Protein AF-A0A958PDA3-F1 (afdb_monomer_lite)

Structure (mmCIF, N/CA/C/O backbone):
data_AF-A0A958PDA3-F1
#
_entry.id   AF-A0A958PDA3-F1
#
loop_
_atom_site.group_PDB
_atom_site.id
_atom_site.type_symbol
_atom_site.label_atom_id
_atom_site.label_alt_id
_atom_site.label_comp_id
_atom_site.label_asym_id
_atom_site.label_entity_id
_atom_site.label_seq_id
_atom_site.pdbx_PDB_ins_code
_atom_site.Cartn_x
_atom_site.Cartn_y
_atom_site.Cartn_z
_atom_site.occupancy
_atom_site.B_iso_or_equiv
_atom_site.auth_seq_id
_atom_site.auth_comp_id
_atom_site.auth_asym_id
_atom_site.auth_atom_id
_atom_site.pdbx_PDB_model_num
ATOM 1 N N . MET A 1 1 ? 90.706 -29.628 -4.369 1.00 40.88 1 MET A N 1
ATOM 2 C CA . MET A 1 1 ? 90.229 -28.438 -3.625 1.00 40.88 1 MET A CA 1
ATOM 3 C C . MET A 1 1 ? 88.723 -28.587 -3.428 1.00 40.88 1 MET A C 1
ATOM 5 O O . MET A 1 1 ? 88.058 -29.031 -4.352 1.00 40.88 1 MET A O 1
ATOM 9 N N . LYS A 1 2 ? 88.228 -28.388 -2.199 1.00 43.34 2 LYS A N 1
ATOM 10 C CA . LYS A 1 2 ? 86.896 -28.816 -1.721 1.00 43.34 2 LYS A CA 1
ATOM 11 C C . LYS A 1 2 ? 85.766 -27.961 -2.318 1.00 43.34 2 LYS A C 1
ATOM 13 O O . LYS A 1 2 ? 85.815 -26.740 -2.212 1.00 43.34 2 LYS A O 1
ATOM 18 N N . ALA A 1 3 ? 84.752 -28.603 -2.897 1.00 46.56 3 ALA A N 1
ATOM 19 C CA . ALA A 1 3 ? 83.504 -27.962 -3.305 1.00 46.56 3 ALA A CA 1
ATOM 20 C C . ALA A 1 3 ? 82.597 -27.770 -2.077 1.00 46.56 3 ALA A C 1
ATOM 22 O O . ALA A 1 3 ? 82.233 -28.741 -1.418 1.00 46.56 3 ALA A O 1
ATOM 23 N N . SER A 1 4 ? 82.236 -26.523 -1.774 1.00 55.66 4 SER A N 1
ATOM 24 C CA . SER A 1 4 ? 81.264 -26.178 -0.731 1.00 55.66 4 SER A CA 1
ATOM 25 C C . SER A 1 4 ? 79.972 -25.711 -1.391 1.00 55.66 4 SER A C 1
ATOM 27 O O . SER A 1 4 ? 79.798 -24.525 -1.661 1.00 55.66 4 SER A O 1
ATOM 29 N N . LEU A 1 5 ? 79.068 -26.652 -1.666 1.00 51.62 5 LEU A N 1
ATOM 30 C CA . LEU A 1 5 ? 77.729 -26.367 -2.174 1.00 51.62 5 LEU A CA 1
ATOM 31 C C . LEU A 1 5 ? 76.777 -26.223 -0.975 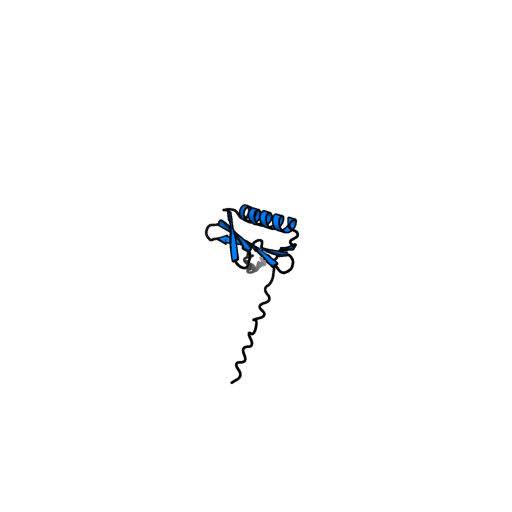1.00 51.62 5 LEU A C 1
ATOM 33 O O . LEU A 1 5 ? 76.429 -27.206 -0.325 1.00 51.62 5 LEU A O 1
ATOM 37 N N . ARG A 1 6 ? 76.399 -24.985 -0.631 1.00 56.50 6 ARG A N 1
ATOM 38 C CA . ARG A 1 6 ? 75.396 -24.713 0.409 1.00 56.50 6 ARG A CA 1
ATOM 39 C C . ARG A 1 6 ? 74.003 -24.933 -0.176 1.00 56.50 6 ARG A C 1
ATOM 41 O O . ARG A 1 6 ? 73.569 -24.178 -1.039 1.00 56.50 6 ARG A O 1
ATOM 48 N N . ILE A 1 7 ? 73.312 -25.963 0.305 1.00 59.75 7 ILE A N 1
ATOM 49 C CA . ILE A 1 7 ? 71.902 -26.216 0.003 1.00 59.75 7 ILE A CA 1
ATOM 50 C C . ILE A 1 7 ? 71.086 -25.134 0.722 1.00 59.75 7 ILE A C 1
ATOM 52 O O . ILE A 1 7 ? 70.925 -25.180 1.940 1.00 59.75 7 ILE A O 1
ATOM 56 N N . LEU A 1 8 ? 70.610 -24.134 -0.024 1.00 54.69 8 LEU A N 1
ATOM 57 C CA . LEU A 1 8 ? 69.565 -23.230 0.449 1.00 54.69 8 LEU A CA 1
ATOM 58 C C . LEU A 1 8 ? 68.263 -24.037 0.470 1.00 54.69 8 LEU A C 1
ATOM 60 O O . LEU A 1 8 ? 67.710 -24.384 -0.574 1.00 54.69 8 LEU A O 1
ATOM 64 N N . THR A 1 9 ? 67.803 -24.399 1.661 1.00 56.47 9 THR A N 1
ATOM 65 C CA . THR A 1 9 ? 66.527 -25.080 1.860 1.00 56.47 9 THR A CA 1
ATOM 66 C C . THR A 1 9 ? 65.384 -24.128 1.502 1.00 56.47 9 THR A C 1
ATOM 68 O O . THR A 1 9 ? 65.037 -23.222 2.255 1.00 56.47 9 THR A O 1
ATOM 71 N N . LEU A 1 10 ? 64.786 -24.337 0.327 1.00 56.25 10 LEU A N 1
ATOM 72 C CA . LEU A 1 10 ? 63.493 -23.769 -0.053 1.00 56.25 10 LEU A CA 1
ATOM 73 C C . LEU A 1 10 ? 62.424 -24.348 0.883 1.00 56.25 10 LEU A C 1
ATOM 75 O O . LEU A 1 10 ? 61.900 -25.438 0.655 1.00 56.25 10 LEU A O 1
ATOM 79 N N . ALA A 1 11 ? 62.118 -23.637 1.966 1.00 58.81 11 ALA A N 1
ATOM 80 C CA . ALA A 1 11 ? 60.936 -23.918 2.764 1.00 58.81 11 ALA A CA 1
ATOM 81 C C . ALA A 1 11 ? 59.701 -23.649 1.890 1.00 58.81 11 ALA A C 1
ATOM 83 O O . ALA A 1 11 ? 59.365 -22.506 1.587 1.00 58.81 11 ALA A O 1
ATOM 84 N N . ALA A 1 12 ? 59.057 -24.724 1.440 1.00 63.81 12 ALA A N 1
ATOM 85 C CA . ALA A 1 12 ? 57.810 -24.677 0.698 1.00 63.81 12 ALA A CA 1
ATOM 86 C C . ALA A 1 12 ? 56.703 -24.085 1.586 1.00 63.81 12 ALA A C 1
ATOM 88 O O . ALA A 1 12 ? 56.102 -24.781 2.407 1.00 63.81 12 ALA A O 1
ATOM 89 N N . VAL A 1 13 ? 56.435 -22.789 1.430 1.00 64.62 13 VAL A N 1
ATOM 90 C CA . VAL A 1 13 ? 55.277 -22.127 2.037 1.00 64.62 13 VAL A CA 1
ATOM 91 C C . VAL A 1 13 ? 54.026 -22.658 1.339 1.00 64.62 13 VAL A C 1
ATOM 93 O O . VAL A 1 13 ? 53.680 -22.240 0.235 1.00 64.62 13 VAL A O 1
ATOM 96 N N . LYS A 1 14 ? 53.349 -23.626 1.964 1.00 57.59 14 LYS A N 1
ATOM 97 C CA . LYS A 1 14 ? 52.031 -24.095 1.525 1.00 57.59 14 LYS A CA 1
ATOM 98 C C . LYS A 1 14 ? 51.003 -23.000 1.810 1.00 57.59 14 LYS A C 1
ATOM 100 O O . LYS A 1 14 ? 50.477 -22.911 2.915 1.00 57.59 14 LYS A O 1
ATOM 105 N N . VAL A 1 15 ? 50.717 -22.168 0.812 1.00 64.06 15 VAL A N 1
ATOM 106 C CA . VAL A 1 15 ? 49.572 -21.250 0.836 1.00 64.06 15 VAL A CA 1
ATOM 107 C C . VAL A 1 15 ? 48.304 -22.100 0.756 1.00 64.06 15 VAL A C 1
ATOM 109 O O . VAL A 1 15 ? 47.926 -22.583 -0.309 1.00 64.06 15 VAL A O 1
ATOM 112 N N . VAL A 1 16 ? 47.675 -22.348 1.903 1.00 67.25 16 VAL A N 1
ATOM 113 C CA . VAL A 1 16 ? 46.381 -23.030 1.968 1.00 67.25 16 VAL A CA 1
ATOM 114 C C . VAL A 1 16 ? 45.317 -22.036 1.499 1.00 67.25 16 VAL A C 1
ATOM 116 O O . VAL A 1 16 ? 44.907 -21.153 2.248 1.00 67.25 16 VAL A O 1
ATOM 119 N N . LEU A 1 17 ? 44.890 -22.162 0.240 1.00 63.91 17 LEU A N 1
ATOM 120 C CA . LEU A 1 17 ? 43.736 -21.448 -0.307 1.00 63.91 17 LEU A CA 1
ATOM 121 C C . LEU A 1 17 ? 42.453 -21.984 0.343 1.00 63.91 17 LEU A C 1
ATOM 123 O O . LEU A 1 17 ? 41.822 -22.917 -0.150 1.00 63.91 17 LEU A O 1
ATOM 127 N N . PHE A 1 18 ? 42.076 -21.395 1.476 1.00 68.19 18 PHE A N 1
ATOM 128 C CA . PHE A 1 18 ? 40.777 -21.616 2.102 1.00 68.19 18 PHE A CA 1
ATOM 129 C C . PHE A 1 18 ? 39.715 -20.869 1.279 1.00 68.19 18 PHE A C 1
ATOM 131 O O . PHE A 1 18 ? 39.508 -19.667 1.442 1.00 68.19 18 PHE A O 1
ATOM 138 N N . SER A 1 19 ? 39.072 -21.562 0.338 1.00 73.75 19 SER A N 1
ATOM 139 C CA . SER A 1 19 ? 37.908 -21.032 -0.378 1.00 73.75 19 SER A CA 1
ATOM 140 C C . SER A 1 19 ? 36.678 -21.165 0.522 1.00 73.75 19 SER A C 1
ATOM 142 O O . SER A 1 19 ? 36.111 -22.243 0.680 1.00 73.75 19 SER A O 1
ATOM 144 N N . ALA A 1 20 ? 36.281 -20.072 1.177 1.00 77.38 20 ALA A N 1
ATOM 145 C CA . ALA A 1 20 ? 35.022 -20.042 1.913 1.00 77.38 20 ALA A CA 1
ATOM 146 C C . ALA A 1 20 ? 33.846 -20.056 0.915 1.00 77.38 20 ALA A C 1
ATOM 148 O O . ALA A 1 20 ? 33.861 -19.274 -0.041 1.00 77.38 20 ALA A O 1
ATOM 149 N N . PRO A 1 21 ? 32.817 -20.901 1.109 1.00 73.94 21 PRO A N 1
ATOM 150 C CA . PRO A 1 21 ? 31.620 -20.852 0.282 1.00 73.94 21 PRO A CA 1
ATOM 151 C C . PRO A 1 21 ? 30.879 -19.536 0.549 1.00 73.94 21 PRO A C 1
ATOM 153 O O . PRO A 1 21 ? 30.361 -19.303 1.642 1.00 73.94 21 PRO A O 1
ATOM 156 N N . PHE A 1 22 ? 30.843 -18.656 -0.451 1.00 74.06 22 PHE A N 1
ATOM 157 C CA . PHE A 1 22 ? 30.072 -17.418 -0.405 1.00 74.06 22 PHE A CA 1
ATOM 158 C C . PHE A 1 22 ? 28.587 -17.770 -0.545 1.00 74.06 22 PHE A C 1
ATOM 160 O O . PHE A 1 22 ? 28.089 -18.016 -1.643 1.00 74.06 22 PHE A O 1
ATOM 167 N N . VAL A 1 23 ? 27.879 -17.859 0.580 1.00 77.50 23 VAL A N 1
ATOM 168 C CA . VAL A 1 23 ? 26.429 -18.080 0.584 1.00 77.50 23 VAL A CA 1
ATOM 169 C C . VAL A 1 23 ? 25.752 -16.788 0.124 1.00 77.50 23 VAL A C 1
ATOM 171 O O . VAL A 1 23 ? 25.645 -15.824 0.880 1.00 77.50 23 VAL A O 1
ATOM 174 N N . TYR A 1 24 ? 25.313 -16.755 -1.135 1.00 70.38 24 TYR A N 1
ATOM 175 C CA . TYR A 1 24 ? 24.536 -15.648 -1.689 1.00 70.38 24 TYR A CA 1
ATOM 176 C C . TYR A 1 24 ? 23.065 -15.830 -1.300 1.00 70.38 24 TYR A C 1
ATOM 178 O O . TYR A 1 24 ? 22.316 -16.558 -1.948 1.00 70.38 24 TYR A O 1
ATOM 186 N N . SER A 1 25 ? 22.639 -15.194 -0.211 1.00 64.56 25 SER A N 1
ATOM 187 C CA . SER A 1 25 ? 21.217 -15.132 0.131 1.00 64.56 25 SER A CA 1
ATOM 188 C C . SER A 1 25 ? 20.513 -14.160 -0.815 1.00 64.56 25 SER A C 1
ATOM 190 O O . SER A 1 25 ? 20.825 -12.969 -0.825 1.00 64.56 25 SER A O 1
ATOM 192 N N . ALA A 1 26 ? 19.550 -14.648 -1.600 1.00 65.56 26 ALA A N 1
ATOM 193 C CA . ALA A 1 26 ? 18.680 -13.798 -2.406 1.00 65.56 26 ALA A CA 1
ATOM 194 C C . ALA A 1 26 ? 17.864 -12.884 -1.476 1.00 65.56 26 ALA A C 1
ATOM 196 O O . ALA A 1 26 ? 16.961 -13.330 -0.768 1.00 65.56 26 ALA A O 1
ATOM 197 N N . GLN A 1 27 ? 18.208 -11.598 -1.434 1.00 60.06 27 GLN A N 1
ATOM 198 C CA . GLN A 1 27 ? 17.467 -10.612 -0.660 1.00 60.06 27 GLN A CA 1
ATOM 199 C C . GLN A 1 27 ? 16.18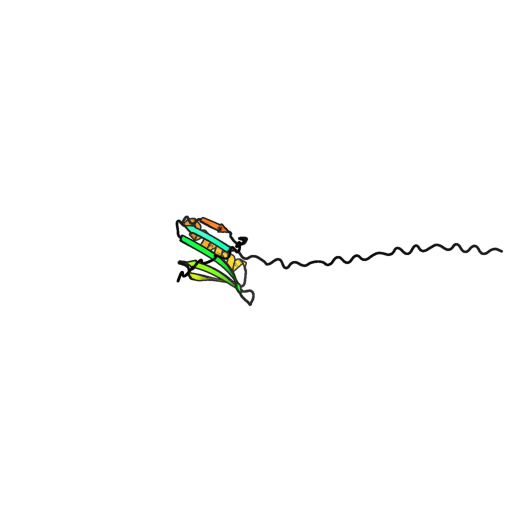3 -10.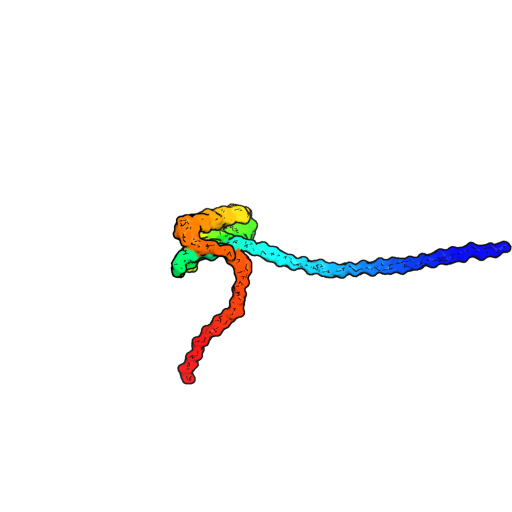274 -1.427 1.00 60.06 27 GLN A C 1
ATOM 201 O O . GLN A 1 27 ? 16.196 -9.491 -2.375 1.00 60.06 27 GLN A O 1
ATOM 206 N N . GLU A 1 28 ? 15.074 -10.910 -1.052 1.00 66.06 28 GLU A N 1
ATOM 207 C CA . GLU A 1 28 ? 13.767 -10.649 -1.654 1.00 66.06 28 GLU A CA 1
ATOM 208 C C . GLU A 1 28 ? 13.398 -9.171 -1.430 1.00 66.06 28 GLU A C 1
ATOM 210 O O . GLU A 1 28 ? 13.238 -8.708 -0.293 1.00 66.06 28 GLU A O 1
ATOM 215 N N . LYS A 1 29 ? 13.339 -8.384 -2.514 1.00 72.31 29 LYS A N 1
ATOM 216 C CA . LYS A 1 29 ? 12.998 -6.958 -2.447 1.00 72.31 29 LYS A CA 1
ATOM 217 C C . LYS A 1 29 ? 11.536 -6.819 -2.048 1.00 72.31 29 LYS A C 1
ATOM 219 O O . LYS A 1 29 ? 10.633 -6.977 -2.864 1.00 72.31 29 LYS A O 1
ATOM 224 N N . LYS A 1 30 ? 11.304 -6.489 -0.782 1.00 86.00 30 LYS A N 1
ATOM 225 C CA . LYS A 1 30 ? 9.954 -6.275 -0.265 1.00 86.00 30 LYS A CA 1
ATOM 226 C C . LYS A 1 30 ? 9.357 -4.995 -0.842 1.00 86.00 30 LYS A C 1
ATOM 228 O O . LYS A 1 30 ? 9.940 -3.917 -0.720 1.00 86.00 30 LYS A O 1
ATOM 233 N N . LEU A 1 31 ? 8.180 -5.115 -1.445 1.00 91.25 31 LEU A N 1
ATOM 234 C CA . LEU A 1 31 ? 7.468 -3.990 -2.044 1.00 91.25 31 LEU A CA 1
ATOM 235 C C . LEU A 1 31 ? 6.668 -3.200 -0.986 1.00 91.25 31 LEU A C 1
ATOM 237 O O . LEU A 1 31 ? 6.245 -3.761 0.033 1.00 91.25 31 LEU A O 1
ATOM 241 N N . PRO A 1 32 ? 6.440 -1.891 -1.193 1.00 94.06 32 PRO A N 1
ATOM 242 C CA . PRO A 1 32 ? 5.645 -1.075 -0.282 1.00 94.06 32 PRO A CA 1
ATOM 243 C C . PRO A 1 32 ? 4.231 -1.626 -0.075 1.00 94.06 32 PRO A C 1
ATOM 245 O O . PRO A 1 32 ? 3.489 -1.867 -1.031 1.00 94.06 32 PRO A O 1
ATOM 248 N N . TYR A 1 33 ? 3.855 -1.784 1.194 1.00 95.56 33 TYR A N 1
ATOM 249 C CA . TYR A 1 33 ? 2.550 -2.272 1.613 1.00 95.56 33 TYR A CA 1
ATOM 250 C C . TYR A 1 33 ? 2.072 -1.483 2.831 1.00 95.56 33 TYR A C 1
ATOM 252 O O . TYR A 1 33 ? 2.711 -1.487 3.884 1.00 95.56 33 TYR A O 1
ATOM 260 N N . TYR A 1 34 ? 0.941 -0.798 2.689 1.00 97.12 34 TYR A N 1
ATOM 261 C CA . TYR A 1 34 ? 0.325 -0.003 3.739 1.00 97.12 34 TYR A CA 1
ATOM 262 C C . TYR A 1 34 ? -1.036 -0.554 4.128 1.00 97.12 34 TYR A C 1
ATOM 264 O O . TYR A 1 34 ? -1.850 -0.930 3.285 1.00 97.12 34 TYR A O 1
ATOM 272 N N . LEU A 1 35 ? -1.301 -0.523 5.429 1.00 96.50 35 LEU A N 1
ATOM 273 C CA . LEU A 1 35 ? -2.619 -0.741 6.001 1.00 96.50 35 LEU A CA 1
ATOM 274 C C . LEU A 1 35 ? -3.112 0.582 6.569 1.00 96.50 35 LEU A C 1
ATOM 276 O O . LEU A 1 35 ? -2.483 1.148 7.460 1.00 96.50 35 LEU A O 1
ATOM 280 N N . CYS A 1 36 ? -4.247 1.053 6.073 1.00 97.31 36 CYS A N 1
ATOM 281 C CA . CYS A 1 36 ? -4.900 2.271 6.519 1.00 97.31 36 CYS A CA 1
ATOM 282 C C . CYS A 1 36 ? -6.187 1.922 7.261 1.00 97.31 36 CYS A C 1
ATOM 284 O O . CYS A 1 36 ? -7.034 1.191 6.746 1.00 97.31 36 CYS A O 1
ATOM 286 N N . LYS A 1 37 ? -6.350 2.453 8.473 1.00 96.94 37 LYS A N 1
ATOM 287 C CA . LYS A 1 37 ? -7.512 2.205 9.329 1.00 96.94 37 LYS A CA 1
ATOM 288 C C . LYS A 1 37 ? -8.236 3.507 9.653 1.00 96.94 37 LYS A C 1
ATOM 290 O O . LYS A 1 37 ? -7.605 4.499 10.010 1.00 96.94 37 LYS A O 1
ATOM 295 N N . SER A 1 38 ? -9.561 3.466 9.590 1.00 96.94 38 SER A N 1
ATOM 296 C CA . SER A 1 38 ? -10.450 4.495 10.127 1.00 96.94 38 SER A CA 1
ATOM 297 C C . SER A 1 38 ? -11.593 3.812 10.870 1.00 96.94 38 SER A C 1
ATOM 299 O O . SER A 1 38 ? -12.338 3.020 10.292 1.00 96.94 38 SER A O 1
ATOM 301 N N . TYR A 1 39 ? -11.688 4.052 12.180 1.00 93.81 39 TYR A N 1
ATOM 302 C CA . TYR A 1 39 ? -12.612 3.358 13.085 1.00 93.81 39 TYR A CA 1
ATOM 303 C C . TYR A 1 39 ? -12.563 1.825 12.919 1.00 93.81 39 TYR A C 1
ATOM 305 O O . TYR A 1 39 ? -11.548 1.197 13.228 1.00 93.81 39 TYR A O 1
ATOM 313 N N . LYS A 1 40 ? -13.652 1.216 12.434 1.00 92.88 40 LYS A N 1
ATOM 314 C CA . LYS A 1 40 ? -13.785 -0.231 12.197 1.00 92.88 40 LYS A CA 1
ATOM 315 C C . LYS A 1 40 ? -13.462 -0.645 10.756 1.00 92.88 40 LYS A C 1
ATOM 317 O O . LYS A 1 40 ? -13.522 -1.827 10.443 1.00 92.88 40 LYS A O 1
ATOM 322 N N . VAL A 1 41 ? -13.112 0.300 9.883 1.00 95.38 41 VAL A N 1
ATOM 323 C CA . VAL A 1 41 ? -12.826 0.037 8.471 1.00 95.38 41 VAL A CA 1
ATOM 324 C C . VAL A 1 41 ? -11.320 -0.018 8.248 1.00 95.38 41 VAL A C 1
ATOM 326 O O . VAL A 1 41 ? -10.581 0.886 8.642 1.00 95.38 41 VAL A O 1
ATOM 329 N N . VAL A 1 42 ? -10.871 -1.083 7.589 1.00 95.38 42 VAL A N 1
ATOM 330 C CA . VAL A 1 42 ? -9.479 -1.280 7.183 1.00 95.38 42 VAL A CA 1
ATOM 331 C C . VAL A 1 42 ? -9.412 -1.325 5.664 1.00 95.38 42 VAL A C 1
ATOM 333 O O . VAL A 1 42 ? -10.242 -1.954 5.009 1.00 95.38 42 VAL A O 1
ATOM 336 N N . ARG A 1 43 ? -8.422 -0.636 5.107 1.00 96.69 43 ARG A N 1
ATOM 337 C CA . ARG A 1 43 ? -8.076 -0.666 3.689 1.00 96.69 43 ARG A CA 1
ATOM 338 C C . ARG A 1 43 ? -6.591 -0.932 3.554 1.00 96.69 43 ARG A C 1
ATOM 340 O O . ARG A 1 43 ? -5.815 -0.596 4.449 1.00 96.69 43 ARG A O 1
ATOM 347 N N . THR A 1 44 ? -6.199 -1.529 2.442 1.00 97.31 44 THR A N 1
ATOM 348 C CA . THR A 1 44 ? -4.792 -1.804 2.175 1.00 97.31 44 THR A CA 1
ATOM 349 C C . THR A 1 44 ? -4.393 -1.227 0.830 1.00 97.31 44 THR A C 1
ATOM 351 O O . THR A 1 44 ? -5.230 -1.132 -0.066 1.00 97.31 44 THR A O 1
ATOM 354 N N . ILE A 1 45 ? -3.148 -0.775 0.715 1.00 97.62 45 ILE A N 1
ATOM 355 C CA . ILE A 1 45 ? -2.564 -0.282 -0.534 1.00 97.62 45 ILE A CA 1
ATOM 356 C C . ILE A 1 45 ? -1.230 -0.991 -0.710 1.00 97.62 45 ILE A C 1
ATOM 358 O O . ILE A 1 45 ? -0.378 -0.900 0.175 1.00 97.62 45 ILE A O 1
ATOM 362 N N . ARG A 1 46 ? -1.038 -1.687 -1.828 1.00 96.31 46 ARG A N 1
ATOM 363 C CA . ARG A 1 46 ? 0.188 -2.447 -2.091 1.00 96.31 46 ARG A CA 1
ATOM 364 C C . ARG A 1 46 ? 0.644 -2.307 -3.525 1.00 96.31 46 ARG A C 1
ATOM 366 O O . ARG A 1 46 ? -0.177 -2.137 -4.425 1.00 96.31 46 ARG A O 1
ATOM 373 N N . VAL A 1 47 ? 1.950 -2.411 -3.712 1.00 95.88 47 VAL A N 1
ATOM 374 C CA . VAL A 1 47 ? 2.562 -2.547 -5.030 1.00 95.88 47 VAL A CA 1
ATOM 375 C C . VAL A 1 47 ? 2.897 -4.015 -5.249 1.00 95.88 47 VAL A C 1
ATOM 377 O O . VAL A 1 47 ? 3.488 -4.655 -4.384 1.00 95.88 47 VAL A O 1
ATOM 380 N N . GLU A 1 48 ? 2.510 -4.532 -6.403 1.00 93.88 48 GLU A N 1
ATOM 381 C CA . GLU A 1 48 ? 2.879 -5.854 -6.894 1.00 93.88 48 GLU A CA 1
ATOM 382 C C . GLU A 1 48 ? 3.676 -5.677 -8.189 1.00 93.88 48 GLU A C 1
ATOM 384 O O . GLU A 1 48 ? 3.376 -4.785 -8.985 1.00 93.88 48 GLU A O 1
ATOM 389 N N . THR A 1 49 ? 4.685 -6.515 -8.407 1.00 90.50 49 THR A N 1
ATOM 390 C CA . THR A 1 49 ? 5.385 -6.596 -9.693 1.00 90.50 49 THR A CA 1
ATOM 391 C C . THR A 1 49 ? 4.740 -7.703 -10.520 1.00 90.50 49 THR A C 1
ATOM 393 O O . THR A 1 49 ? 4.440 -8.771 -9.993 1.00 90.50 49 THR A O 1
ATOM 396 N N . SER A 1 50 ? 4.488 -7.425 -11.793 1.00 82.88 50 SER A N 1
ATOM 397 C CA . SER A 1 50 ? 4.037 -8.394 -12.787 1.00 82.88 50 SER A CA 1
ATOM 398 C C . SER A 1 50 ? 5.239 -8.937 -13.555 1.00 82.88 50 SER A C 1
ATOM 400 O O . SER A 1 50 ? 6.308 -8.326 -13.577 1.00 82.88 50 SER A O 1
ATOM 402 N N . GLU A 1 51 ? 5.045 -10.066 -14.227 1.00 72.19 51 GLU A N 1
ATOM 403 C CA . GLU A 1 51 ? 5.933 -10.507 -15.301 1.00 72.19 51 GLU A CA 1
ATOM 404 C C . GLU A 1 51 ? 6.024 -9.363 -16.339 1.00 72.19 51 GLU A C 1
ATOM 406 O O . GLU A 1 51 ? 5.009 -8.715 -16.600 1.00 72.19 51 GLU A O 1
ATOM 411 N N . GLU A 1 52 ? 7.227 -9.072 -16.860 1.00 75.69 52 GLU A N 1
ATOM 412 C CA . GLU A 1 52 ? 7.575 -7.950 -17.775 1.00 75.69 52 GLU A CA 1
ATOM 413 C C . GLU A 1 52 ? 7.986 -6.592 -17.156 1.00 75.69 52 GLU A C 1
ATOM 415 O O . GLU A 1 52 ? 7.779 -5.545 -17.771 1.00 75.69 52 GLU A O 1
ATOM 420 N N . ASP A 1 53 ? 8.578 -6.559 -15.957 1.00 71.25 53 ASP A N 1
ATOM 421 C CA . ASP A 1 53 ? 9.084 -5.322 -15.313 1.00 71.25 53 ASP A CA 1
ATOM 422 C C . ASP A 1 53 ? 8.020 -4.230 -15.073 1.00 71.25 53 ASP A C 1
ATOM 424 O O . ASP A 1 53 ? 8.318 -3.101 -14.677 1.00 71.25 53 ASP A O 1
ATOM 428 N N . GLN A 1 54 ? 6.745 -4.561 -15.263 1.00 88.00 54 GLN A N 1
ATOM 429 C CA . GLN A 1 54 ? 5.626 -3.684 -14.962 1.00 88.00 54 GLN A CA 1
ATOM 430 C C . GLN A 1 54 ? 5.187 -3.901 -13.521 1.00 88.00 54 GLN A C 1
ATOM 432 O O . GLN A 1 54 ? 5.125 -5.023 -13.026 1.00 88.00 54 GLN A O 1
ATOM 437 N N . CYS A 1 55 ? 4.822 -2.827 -12.835 1.00 93.88 55 CYS A N 1
ATOM 438 C CA . CYS A 1 55 ? 4.228 -2.900 -11.512 1.00 93.88 55 CYS A CA 1
ATOM 439 C C . CYS A 1 55 ? 2.763 -2.462 -11.554 1.00 93.88 55 CYS A C 1
ATOM 441 O O . CYS A 1 55 ? 2.330 -1.665 -12.393 1.00 93.88 55 CYS A O 1
ATOM 443 N N . THR A 1 56 ? 1.989 -2.998 -10.618 1.00 95.50 56 THR A N 1
ATOM 444 C CA . THR A 1 56 ? 0.578 -2.692 -10.415 1.00 95.50 56 THR A CA 1
ATOM 445 C C . THR A 1 56 ? 0.369 -2.253 -8.975 1.00 95.50 56 THR A C 1
ATOM 447 O O . THR A 1 56 ? 0.783 -2.939 -8.042 1.00 95.50 56 THR A O 1
ATOM 450 N N . THR A 1 57 ? -0.318 -1.132 -8.779 1.00 97.06 57 THR A N 1
ATOM 451 C CA . THR A 1 57 ? -0.737 -0.685 -7.449 1.00 97.06 57 THR A CA 1
ATOM 452 C C . THR A 1 57 ? -2.183 -1.096 -7.220 1.00 97.06 57 THR A C 1
ATOM 454 O O . THR A 1 57 ? -3.076 -0.739 -7.996 1.00 97.06 57 THR A O 1
ATOM 457 N N . LYS A 1 58 ? -2.421 -1.847 -6.145 1.00 97.44 58 LYS A N 1
ATOM 458 C CA . LYS A 1 58 ? -3.746 -2.319 -5.742 1.00 97.44 58 LYS A CA 1
ATOM 459 C C . LYS A 1 58 ? -4.202 -1.643 -4.459 1.00 97.44 58 LYS A C 1
ATOM 461 O O . LYS A 1 58 ? -3.404 -1.397 -3.555 1.00 97.44 58 LYS A O 1
ATOM 466 N N . TYR A 1 59 ? -5.499 -1.382 -4.384 1.00 96.94 59 TYR A N 1
ATOM 467 C CA . TYR A 1 59 ? -6.173 -0.769 -3.253 1.00 96.94 59 TYR A CA 1
ATOM 468 C C . TYR A 1 59 ? -7.412 -1.564 -2.860 1.00 96.94 59 TYR A C 1
ATOM 470 O O . TYR A 1 59 ? -8.286 -1.798 -3.692 1.00 96.94 59 TYR A O 1
ATOM 478 N N . THR A 1 60 ? -7.528 -1.934 -1.588 1.00 96.88 60 THR A N 1
ATOM 479 C CA . THR A 1 60 ? -8.699 -2.660 -1.089 1.00 96.88 60 THR A CA 1
ATOM 480 C C . THR A 1 60 ? -9.786 -1.697 -0.623 1.00 96.88 60 THR A C 1
ATOM 482 O O . THR A 1 60 ? -9.571 -0.905 0.301 1.00 96.88 60 THR A O 1
ATOM 485 N N . LYS A 1 61 ? -10.996 -1.820 -1.178 1.00 91.88 61 LYS A N 1
ATOM 486 C CA . LYS A 1 61 ? -12.192 -1.090 -0.734 1.00 91.88 61 LYS A CA 1
ATOM 487 C C . LYS A 1 61 ? -13.348 -2.072 -0.552 1.00 91.88 61 LYS A C 1
ATOM 489 O O . LYS A 1 61 ? -13.748 -2.743 -1.491 1.00 91.88 61 LYS A O 1
ATOM 494 N N . GLY A 1 62 ? -13.879 -2.165 0.669 1.00 88.62 62 GLY A N 1
ATOM 495 C CA . GLY A 1 62 ? -14.980 -3.089 0.979 1.00 88.62 62 GLY A CA 1
ATOM 496 C C . GLY A 1 62 ? -14.602 -4.570 0.853 1.00 88.62 62 GLY A C 1
ATOM 497 O O . GLY A 1 62 ? -15.449 -5.381 0.511 1.00 88.62 62 GLY A O 1
ATOM 498 N N . GLY A 1 63 ? -13.331 -4.915 1.080 1.00 90.06 63 GLY A N 1
ATOM 499 C CA . GLY A 1 63 ? -12.820 -6.282 0.923 1.00 90.06 63 GLY A CA 1
ATOM 500 C C . GLY A 1 63 ? -12.465 -6.674 -0.514 1.00 90.06 63 GLY A C 1
ATOM 501 O O . GLY A 1 63 ? -11.950 -7.765 -0.721 1.00 90.06 63 GLY A O 1
ATOM 502 N N . ILE A 1 64 ? -12.688 -5.789 -1.490 1.00 94.31 64 ILE A N 1
ATOM 503 C CA . ILE A 1 64 ? -12.371 -6.034 -2.899 1.00 94.31 64 ILE A CA 1
ATOM 504 C C . ILE A 1 64 ? -11.123 -5.244 -3.274 1.00 94.31 64 ILE A C 1
ATOM 506 O O . ILE A 1 64 ? -11.044 -4.038 -3.021 1.00 94.31 64 ILE A O 1
ATOM 510 N N . ASP A 1 65 ? -10.159 -5.920 -3.890 1.00 95.62 65 ASP A N 1
ATOM 511 C CA . ASP A 1 65 ? -8.972 -5.285 -4.448 1.00 95.62 65 ASP A CA 1
ATOM 512 C C . ASP A 1 65 ? -9.275 -4.642 -5.798 1.00 95.62 65 ASP A C 1
ATOM 514 O O . ASP A 1 65 ? -9.820 -5.265 -6.706 1.00 95.62 65 ASP A O 1
ATOM 518 N N . GLN A 1 66 ? -8.873 -3.385 -5.938 1.00 96.00 66 GLN A N 1
ATOM 519 C CA . GLN A 1 66 ? -9.010 -2.603 -7.156 1.00 96.00 66 GLN A CA 1
ATOM 520 C C . GLN A 1 66 ? -7.631 -2.183 -7.645 1.00 96.00 66 GLN A C 1
ATOM 522 O O . GLN A 1 66 ? -6.789 -1.748 -6.858 1.00 96.00 66 GLN A O 1
ATOM 527 N N . ILE A 1 67 ? -7.397 -2.291 -8.949 1.00 95.75 67 ILE A N 1
ATOM 528 C CA . ILE A 1 67 ? -6.186 -1.760 -9.570 1.00 95.75 67 ILE A CA 1
ATOM 529 C C . ILE A 1 67 ? -6.369 -0.253 -9.723 1.00 95.75 67 ILE A C 1
ATOM 531 O O . ILE A 1 67 ? -7.278 0.190 -10.420 1.00 95.75 67 ILE A O 1
ATOM 535 N N . ILE A 1 68 ? -5.511 0.523 -9.067 1.00 95.81 68 ILE A N 1
ATOM 536 C CA . ILE A 1 68 ? -5.561 1.993 -9.101 1.00 95.81 68 ILE A CA 1
ATOM 537 C C . ILE A 1 68 ? -4.499 2.598 -10.020 1.00 95.81 68 ILE A C 1
ATOM 539 O O . ILE A 1 68 ? -4.557 3.784 -10.326 1.00 95.81 68 ILE A O 1
ATOM 543 N N . GLY A 1 69 ? -3.535 1.794 -10.468 1.00 94.75 69 GLY A N 1
ATOM 544 C CA . GLY A 1 69 ? -2.511 2.233 -11.403 1.00 94.75 69 GLY A CA 1
ATOM 545 C C . GLY A 1 69 ? -1.604 1.096 -11.849 1.00 94.75 69 GLY A C 1
ATOM 546 O O . GLY A 1 69 ? -1.438 0.096 -11.147 1.00 94.75 69 GLY A O 1
ATOM 547 N N . ARG A 1 70 ? -1.019 1.273 -13.032 1.00 95.31 70 ARG A N 1
ATOM 548 C CA . ARG A 1 70 ? 0.046 0.436 -13.585 1.00 95.31 70 ARG A CA 1
ATOM 549 C C . ARG A 1 70 ? 1.157 1.345 -14.086 1.00 95.31 70 ARG A C 1
ATOM 551 O O . ARG A 1 70 ? 0.871 2.415 -14.624 1.00 95.31 70 ARG A O 1
ATOM 558 N N . ALA A 1 71 ? 2.404 0.936 -13.911 1.00 94.50 71 ALA A N 1
ATOM 559 C CA . ALA A 1 71 ? 3.553 1.671 -14.422 1.00 94.50 71 ALA A CA 1
ATOM 560 C C . ALA A 1 71 ? 4.674 0.709 -14.816 1.00 94.50 71 ALA A C 1
ATOM 562 O O . ALA A 1 71 ? 4.784 -0.384 -14.273 1.00 94.50 71 ALA A O 1
ATOM 563 N N . LYS A 1 72 ? 5.539 1.146 -15.734 1.00 92.75 72 LYS A N 1
ATOM 564 C CA . LYS A 1 72 ? 6.756 0.408 -16.116 1.00 92.75 72 LYS A CA 1
ATOM 565 C C . LYS A 1 72 ? 7.894 0.550 -15.103 1.00 92.75 72 LYS A C 1
ATOM 567 O O . LYS A 1 72 ? 8.911 -0.109 -15.218 1.00 92.75 72 LYS A O 1
ATOM 572 N N . SER A 1 73 ? 7.771 1.480 -14.159 1.00 92.00 73 SER A N 1
ATOM 573 C CA . SER A 1 73 ? 8.789 1.731 -13.147 1.00 92.00 73 SER A CA 1
ATOM 574 C C . SER A 1 73 ? 8.174 1.663 -11.762 1.00 92.00 73 SER A C 1
ATOM 576 O O . SER A 1 73 ? 7.066 2.157 -11.532 1.00 92.00 73 SER A O 1
ATOM 578 N N . LEU A 1 74 ? 8.934 1.112 -10.812 1.00 91.75 74 LEU A N 1
ATOM 579 C CA . LEU A 1 74 ? 8.510 1.025 -9.417 1.00 91.75 74 LEU A CA 1
ATOM 580 C C . LEU A 1 74 ? 8.140 2.404 -8.849 1.00 91.75 74 LEU A C 1
ATOM 582 O O . LEU A 1 74 ? 7.151 2.527 -8.133 1.00 91.75 74 LEU A O 1
ATOM 586 N N . HIS A 1 75 ? 8.883 3.449 -9.230 1.00 93.75 75 HIS A N 1
ATOM 587 C CA . HIS A 1 75 ? 8.599 4.831 -8.840 1.00 93.75 75 HIS A CA 1
ATOM 588 C C . HIS A 1 75 ? 7.175 5.267 -9.221 1.00 93.75 75 HIS A C 1
ATOM 590 O O . HIS A 1 75 ? 6.481 5.873 -8.408 1.00 93.75 75 HIS A O 1
ATOM 596 N N . GLY A 1 76 ? 6.701 4.910 -10.421 1.00 95.00 76 GLY A N 1
ATOM 597 C CA . GLY A 1 76 ? 5.334 5.220 -10.847 1.00 95.00 76 GLY A CA 1
ATOM 598 C C . GLY A 1 76 ? 4.276 4.547 -9.968 1.00 95.00 76 GLY A C 1
ATOM 599 O O . GLY A 1 76 ? 3.336 5.200 -9.518 1.00 95.00 76 GLY A O 1
ATOM 600 N N . CYS A 1 77 ? 4.460 3.265 -9.643 1.00 95.44 77 CYS A N 1
ATOM 601 C CA . CYS A 1 77 ? 3.542 2.538 -8.760 1.00 95.44 77 CYS A CA 1
ATOM 602 C C . CYS A 1 77 ? 3.519 3.081 -7.334 1.00 95.44 77 CYS A C 1
ATOM 604 O O . CYS A 1 77 ? 2.447 3.207 -6.732 1.00 95.44 77 CYS A O 1
ATOM 606 N N . VAL A 1 78 ? 4.691 3.452 -6.815 1.00 95.81 78 VAL A N 1
ATOM 607 C CA . VAL A 1 78 ? 4.810 4.118 -5.516 1.00 95.81 78 VAL A CA 1
ATOM 608 C C . VAL A 1 78 ? 4.116 5.481 -5.540 1.00 95.81 78 VAL A C 1
ATOM 610 O O . VAL A 1 78 ? 3.431 5.814 -4.580 1.00 95.81 78 VAL A O 1
ATOM 613 N N . GLY A 1 79 ? 4.178 6.223 -6.648 1.00 97.38 79 GLY A N 1
ATOM 614 C CA . GLY A 1 79 ? 3.437 7.476 -6.814 1.00 97.38 79 GLY A CA 1
ATOM 615 C C . GLY A 1 79 ? 1.922 7.308 -6.646 1.00 97.38 79 GLY A C 1
ATOM 616 O O . GLY A 1 79 ? 1.299 8.043 -5.880 1.00 97.38 79 GLY A O 1
ATOM 617 N N . PHE A 1 80 ? 1.316 6.299 -7.288 1.00 97.31 80 PHE A N 1
ATOM 618 C CA . PHE A 1 80 ? -0.110 5.994 -7.085 1.00 97.31 80 PHE A CA 1
ATOM 619 C C . PHE A 1 80 ? -0.424 5.640 -5.627 1.00 97.31 80 PHE A C 1
ATOM 621 O O . PHE A 1 80 ? -1.444 6.076 -5.087 1.00 97.31 80 PHE A O 1
ATOM 628 N N . LEU A 1 81 ? 0.456 4.867 -4.986 1.00 97.75 81 LEU A N 1
ATOM 629 C CA . LEU A 1 81 ? 0.305 4.477 -3.588 1.00 97.75 81 LEU A CA 1
ATOM 630 C C . LEU A 1 81 ? 0.331 5.695 -2.660 1.00 97.75 81 LEU A C 1
ATOM 632 O O . LEU A 1 81 ? -0.574 5.844 -1.839 1.00 97.75 81 LEU A O 1
ATOM 636 N N . G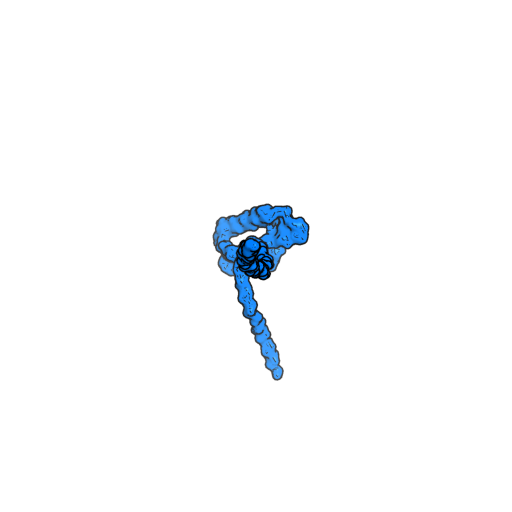LU A 1 82 ? 1.332 6.565 -2.798 1.00 98.06 82 GLU A N 1
ATOM 637 C CA . GLU A 1 82 ? 1.496 7.750 -1.949 1.00 98.06 82 GLU A CA 1
ATOM 638 C C . GLU A 1 82 ? 0.355 8.752 -2.147 1.00 98.06 82 GLU A C 1
ATOM 640 O O . GLU A 1 82 ? -0.133 9.321 -1.172 1.00 98.06 82 GLU A O 1
ATOM 645 N N . ASN A 1 83 ? -0.168 8.890 -3.369 1.00 98.00 83 ASN A N 1
ATOM 646 C CA . ASN A 1 83 ? -1.348 9.716 -3.630 1.00 98.00 83 ASN A CA 1
ATOM 647 C C . ASN A 1 83 ? -2.584 9.212 -2.868 1.00 98.00 83 ASN A C 1
ATOM 649 O O . ASN A 1 83 ? -3.268 9.988 -2.195 1.00 98.00 83 ASN A O 1
ATOM 653 N N . VAL A 1 84 ? -2.877 7.908 -2.933 1.00 97.62 84 VAL A N 1
ATOM 654 C CA . VAL A 1 84 ? -4.031 7.339 -2.215 1.00 97.62 84 VAL A CA 1
ATOM 655 C C . VAL A 1 84 ? -3.824 7.396 -0.706 1.00 97.62 84 VAL A C 1
ATOM 657 O O . VAL A 1 84 ? -4.742 7.783 0.018 1.00 97.62 84 VAL A O 1
ATOM 660 N N . LYS A 1 85 ? -2.626 7.060 -0.225 1.00 98.00 85 LYS A N 1
ATOM 661 C CA . LYS A 1 85 ? -2.264 7.164 1.191 1.00 98.00 85 LYS A CA 1
ATOM 662 C C . LYS A 1 85 ? -2.442 8.596 1.701 1.00 98.00 85 LYS A C 1
ATOM 664 O O . LYS A 1 85 ? -3.161 8.788 2.677 1.00 98.00 85 LYS A O 1
ATOM 669 N N . GLY A 1 86 ? -1.887 9.590 1.008 1.00 98.25 86 GLY A N 1
ATOM 670 C CA . GLY A 1 86 ? -1.998 10.999 1.386 1.00 98.25 86 GLY A CA 1
ATOM 671 C C . GLY A 1 86 ? -3.446 11.490 1.414 1.00 98.25 86 GLY A C 1
ATOM 672 O O . GLY A 1 86 ? -3.838 12.213 2.328 1.00 98.25 86 GLY A O 1
ATOM 673 N N . ASN A 1 87 ? -4.285 11.050 0.472 1.00 97.88 87 ASN A N 1
ATOM 674 C CA . ASN A 1 87 ? -5.716 11.367 0.489 1.00 97.88 87 ASN A CA 1
ATOM 675 C C . ASN A 1 87 ? -6.444 10.740 1.687 1.00 97.88 87 ASN A C 1
ATOM 677 O O . ASN A 1 87 ? -7.296 11.386 2.298 1.00 97.88 87 ASN A O 1
ATOM 681 N N . LEU A 1 88 ? -6.108 9.499 2.050 1.00 97.62 88 LEU A N 1
ATOM 682 C CA . LEU A 1 88 ? -6.682 8.843 3.226 1.00 97.62 88 LEU A CA 1
ATOM 683 C C . LEU A 1 88 ? -6.235 9.523 4.523 1.00 97.62 88 LEU A C 1
ATOM 685 O O . LEU A 1 88 ? -7.064 9.761 5.399 1.00 97.62 88 LEU A O 1
ATOM 689 N N . GLU A 1 89 ? -4.957 9.875 4.640 1.00 98.25 89 GLU A N 1
ATOM 690 C CA . GLU A 1 89 ? -4.414 10.577 5.808 1.00 98.25 89 GLU A CA 1
ATOM 691 C C . GLU A 1 89 ? -5.050 11.963 5.981 1.00 98.25 89 GLU A C 1
ATOM 693 O O . GLU A 1 89 ? -5.470 12.300 7.088 1.00 98.25 89 GLU A O 1
ATOM 698 N N . LYS A 1 90 ? -5.244 12.720 4.889 1.00 98.38 90 LYS A N 1
ATOM 699 C CA . LYS A 1 90 ? -6.014 13.982 4.893 1.00 98.38 90 LYS A CA 1
ATOM 700 C C . LYS A 1 90 ? -7.465 13.789 5.343 1.00 98.38 90 LYS A C 1
ATOM 702 O O . LYS A 1 90 ? -8.042 14.676 5.961 1.00 98.38 90 LYS A O 1
ATOM 707 N N . ALA A 1 91 ? -8.045 12.622 5.074 1.00 97.56 91 ALA A N 1
ATOM 708 C CA . ALA A 1 91 ? -9.365 12.223 5.557 1.00 97.56 91 ALA A CA 1
ATOM 709 C C . ALA A 1 91 ? -9.336 11.578 6.964 1.00 97.56 91 ALA A C 1
ATOM 711 O O . ALA A 1 91 ? -10.267 10.857 7.329 1.00 97.56 91 ALA A O 1
ATOM 712 N N . ASN A 1 92 ? -8.278 11.810 7.752 1.00 97.81 92 ASN A N 1
ATOM 713 C CA . ASN A 1 92 ? -8.073 11.306 9.117 1.00 97.81 92 ASN A CA 1
ATOM 714 C C . ASN A 1 92 ? -7.917 9.780 9.260 1.00 97.81 92 ASN A C 1
ATOM 716 O O . ASN A 1 92 ? -8.093 9.232 10.353 1.00 97.81 92 ASN A O 1
ATOM 720 N N . TRP A 1 93 ? -7.541 9.065 8.198 1.00 98.12 93 TRP A N 1
ATOM 721 C CA . TRP A 1 93 ? -7.158 7.657 8.317 1.00 98.12 93 TRP A CA 1
ATOM 722 C C . TRP A 1 93 ? -5.754 7.523 8.909 1.00 98.12 93 TRP A C 1
ATOM 724 O O . TRP A 1 93 ? -4.872 8.343 8.665 1.00 98.12 93 TRP A O 1
ATOM 734 N N . LYS A 1 94 ? -5.521 6.448 9.665 1.00 98.00 94 LYS A N 1
ATOM 735 C CA . LYS A 1 94 ? -4.197 6.096 10.189 1.00 98.00 94 LYS A CA 1
ATOM 736 C C . LYS A 1 94 ? -3.576 5.016 9.316 1.00 98.00 94 LYS A C 1
ATOM 738 O O . LYS A 1 94 ? -4.027 3.870 9.349 1.00 98.00 94 LYS A O 1
ATOM 743 N N . CYS A 1 95 ? -2.566 5.383 8.536 1.00 97.88 95 CYS A N 1
ATOM 744 C CA . CYS A 1 95 ? -1.824 4.465 7.683 1.00 97.88 95 CYS A CA 1
ATOM 745 C C . CYS A 1 95 ? -0.535 4.001 8.369 1.00 97.88 95 CYS A C 1
ATOM 747 O O . CYS A 1 95 ? 0.198 4.793 8.953 1.00 97.88 95 CYS A O 1
ATOM 749 N N . ARG A 1 96 ? -0.259 2.698 8.301 1.00 96.38 96 ARG A N 1
ATOM 750 C CA . ARG A 1 96 ? 0.974 2.081 8.805 1.00 96.38 96 ARG A CA 1
ATOM 751 C C . ARG A 1 96 ? 1.637 1.261 7.708 1.00 96.38 96 ARG A C 1
ATOM 753 O O . ARG A 1 96 ? 0.948 0.552 6.973 1.00 96.38 96 ARG A O 1
ATOM 760 N N . ASN A 1 97 ? 2.960 1.342 7.621 1.00 95.50 97 ASN A N 1
ATOM 761 C CA . ASN A 1 97 ? 3.741 0.482 6.741 1.00 95.50 97 ASN A CA 1
ATOM 762 C C . ASN A 1 97 ? 3.803 -0.931 7.350 1.00 95.50 97 ASN A C 1
ATOM 764 O O . ASN A 1 97 ? 4.175 -1.098 8.511 1.00 95.50 97 ASN A O 1
ATOM 768 N N . ILE A 1 98 ? 3.404 -1.931 6.568 1.00 94.81 98 ILE A N 1
ATOM 769 C CA . ILE A 1 98 ? 3.399 -3.354 6.929 1.00 94.81 98 ILE A CA 1
ATOM 770 C C . ILE A 1 98 ? 4.233 -4.200 5.961 1.00 94.81 98 ILE A C 1
ATOM 772 O O . ILE A 1 98 ? 4.121 -5.421 5.969 1.00 94.81 98 ILE A O 1
ATOM 776 N N . THR A 1 99 ? 5.108 -3.579 5.165 1.00 92.06 99 THR A N 1
ATOM 777 C CA . THR A 1 99 ? 6.017 -4.264 4.229 1.00 92.06 99 THR A CA 1
ATOM 778 C C . THR A 1 99 ? 6.832 -5.366 4.907 1.00 92.06 99 THR A C 1
ATOM 780 O O . THR A 1 99 ? 7.133 -6.386 4.299 1.00 92.06 99 THR A O 1
ATOM 783 N N . ASN A 1 100 ? 7.173 -5.186 6.184 1.00 86.62 100 ASN A N 1
ATOM 784 C CA . ASN A 1 100 ? 7.962 -6.141 6.960 1.00 86.62 100 ASN A CA 1
ATOM 785 C C . ASN A 1 100 ? 7.147 -7.020 7.912 1.00 86.62 100 ASN A C 1
ATOM 787 O O . ASN A 1 100 ? 7.748 -7.729 8.719 1.00 86.62 100 ASN A O 1
ATOM 791 N N . ALA A 1 101 ? 5.815 -6.967 7.860 1.00 81.88 101 ALA A N 1
ATOM 792 C CA . ALA A 1 101 ? 4.992 -7.732 8.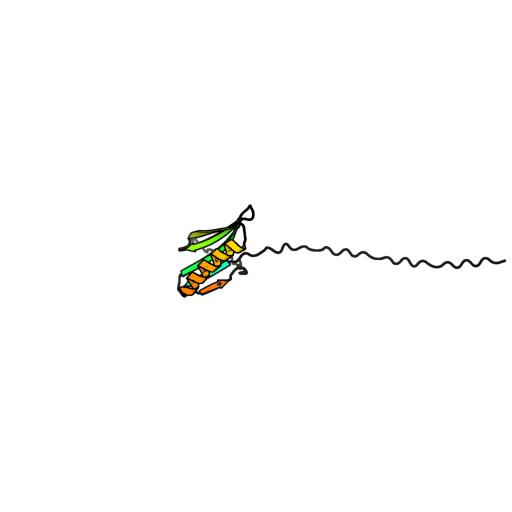784 1.00 81.88 101 ALA A CA 1
ATOM 793 C C . ALA A 1 101 ? 5.255 -9.237 8.617 1.00 81.88 101 ALA A C 1
ATOM 795 O O . ALA A 1 101 ? 5.126 -9.785 7.522 1.00 81.88 101 ALA A O 1
ATOM 796 N N . LYS A 1 102 ? 5.631 -9.897 9.716 1.00 69.81 102 LYS A N 1
ATOM 797 C CA . LYS A 1 102 ? 5.672 -11.355 9.798 1.00 69.81 102 LYS A CA 1
ATOM 798 C C . LYS A 1 102 ? 4.257 -11.828 10.092 1.00 69.81 102 LYS A C 1
ATOM 800 O O . LYS A 1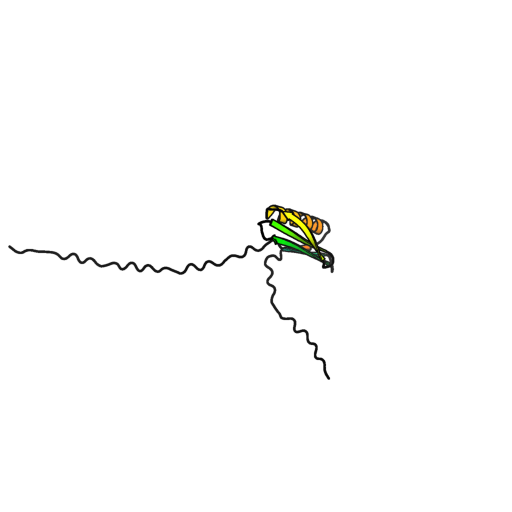 102 ? 3.651 -11.390 11.067 1.00 69.81 102 LYS A O 1
ATOM 805 N N . MET A 1 103 ? 3.724 -12.678 9.225 1.00 59.25 103 MET A N 1
ATOM 806 C CA . MET A 1 103 ? 2.517 -13.423 9.550 1.00 59.25 103 MET A CA 1
ATOM 807 C C . MET A 1 103 ? 2.975 -14.614 10.380 1.00 59.25 103 MET A C 1
ATOM 809 O O . MET A 1 103 ? 3.535 -15.560 9.831 1.00 59.25 103 MET A O 1
ATOM 813 N N . ASP A 1 104 ? 2.798 -14.548 11.698 1.00 61.06 104 ASP A N 1
ATOM 814 C CA . ASP A 1 104 ? 2.958 -15.735 12.528 1.00 61.06 104 ASP A CA 1
ATOM 815 C C . ASP A 1 104 ? 1.872 -16.718 12.093 1.00 61.06 104 ASP A C 1
ATOM 817 O O . ASP A 1 104 ? 0.674 -16.473 12.265 1.00 61.06 104 ASP A O 1
ATOM 821 N N . SER A 1 105 ? 2.276 -17.812 11.454 1.00 55.00 105 SER A N 1
ATOM 822 C CA . SER A 1 105 ? 1.373 -18.893 11.093 1.00 55.00 105 SER A CA 1
ATOM 823 C C . SER A 1 105 ? 0.925 -19.593 12.375 1.00 55.00 105 SER A C 1
ATOM 825 O O . SER A 1 105 ? 1.478 -20.623 12.752 1.00 55.00 105 SER A O 1
ATOM 827 N N . ASN A 1 106 ? -0.065 -19.043 13.073 1.00 55.50 106 ASN A N 1
ATOM 828 C CA . ASN A 1 106 ? -0.874 -19.843 13.976 1.00 55.50 106 ASN A CA 1
ATOM 829 C C . ASN A 1 106 ? -1.978 -20.474 13.117 1.00 55.50 106 ASN A C 1
ATOM 831 O O . ASN A 1 106 ? -2.905 -19.757 12.729 1.00 55.50 106 ASN A O 1
ATOM 835 N N . PRO A 1 107 ? -1.889 -21.763 12.737 1.00 53.53 107 PRO A N 1
ATOM 836 C CA . PRO A 1 107 ? -2.988 -22.418 12.049 1.00 53.53 107 PRO A CA 1
ATOM 837 C C . PRO A 1 107 ? -4.222 -22.321 12.943 1.00 53.53 107 PRO A C 1
ATOM 839 O O . PRO A 1 107 ? -4.287 -22.917 14.018 1.00 53.53 107 PRO A O 1
ATOM 842 N N . GLN A 1 108 ? -5.198 -21.530 12.504 1.00 51.75 108 GLN A N 1
ATOM 843 C CA . GLN A 1 108 ? -6.480 -21.393 13.169 1.00 51.75 108 GLN A CA 1
ATOM 844 C C . GLN A 1 108 ? -7.169 -22.758 13.128 1.00 51.75 108 GLN A C 1
ATOM 846 O O . GLN A 1 108 ? -7.793 -23.125 12.133 1.00 51.75 108 GLN A O 1
ATOM 851 N N . LYS A 1 109 ? -7.004 -23.542 14.201 1.00 46.62 109 LYS A N 1
ATOM 852 C CA . LYS A 1 109 ? -7.746 -24.781 14.438 1.00 46.62 109 LYS A CA 1
ATOM 853 C C . LYS A 1 109 ? -9.225 -24.412 14.494 1.00 46.62 109 LYS A C 1
ATOM 855 O O . LYS A 1 109 ? -9.729 -23.982 15.525 1.00 46.62 109 LYS A O 1
ATOM 860 N N . ASN A 1 110 ? -9.909 -24.544 13.364 1.00 48.22 110 ASN A N 1
ATOM 861 C CA . ASN A 1 110 ? -11.358 -24.486 13.300 1.00 48.22 110 ASN A CA 1
ATOM 862 C C . ASN A 1 110 ? -11.896 -25.746 13.989 1.00 48.22 110 ASN A C 1
ATOM 864 O O . ASN A 1 110 ? -12.008 -26.811 13.384 1.00 48.22 110 ASN A O 1
ATOM 868 N N . THR A 1 111 ? -12.155 -25.641 15.288 1.00 54.06 111 THR A N 1
ATOM 869 C CA . THR A 1 111 ? -12.858 -26.650 16.072 1.00 54.06 111 THR A CA 1
ATOM 870 C C . THR A 1 111 ? -14.317 -26.707 15.629 1.00 54.06 111 THR A C 1
ATOM 872 O O . THR A 1 111 ? -15.184 -26.022 16.165 1.00 54.06 111 THR A O 1
ATOM 875 N N . LYS A 1 112 ? -14.618 -27.592 14.677 1.00 48.75 112 LYS A N 1
ATOM 876 C CA . LYS A 1 112 ? -15.950 -28.197 14.574 1.00 48.75 112 LYS A CA 1
ATOM 877 C C . LYS A 1 112 ? -15.887 -29.619 15.122 1.00 48.75 112 LYS A C 1
ATOM 879 O O . LYS A 1 112 ? -15.769 -30.577 14.367 1.00 48.75 112 LYS A O 1
ATOM 884 N N . SER A 1 113 ? -15.991 -29.751 16.446 1.00 46.22 113 SER A N 1
ATOM 885 C CA . SER A 1 113 ? -16.459 -31.001 17.051 1.00 46.22 113 SER A CA 1
ATOM 886 C C . SER A 1 113 ? -17.938 -31.157 16.712 1.00 46.22 113 SER A C 1
ATOM 888 O O . SER A 1 113 ? -18.804 -30.620 17.400 1.00 46.22 113 SER A O 1
ATOM 890 N N . VAL A 1 114 ? -18.231 -31.870 15.626 1.00 53.72 114 VAL A N 1
ATOM 891 C CA . VAL A 1 114 ? -19.547 -32.479 15.422 1.00 53.72 114 VAL A CA 1
ATOM 892 C C . VAL A 1 114 ? -19.612 -33.656 16.388 1.00 53.72 114 VAL A C 1
ATOM 894 O O . VAL A 1 114 ? -19.025 -34.705 16.146 1.00 53.72 114 VAL A O 1
ATOM 897 N N . LYS A 1 115 ? -20.272 -33.442 17.525 1.00 49.78 115 LYS A N 1
ATOM 898 C CA . LYS A 1 115 ? -20.647 -34.504 18.456 1.00 49.78 115 LYS A CA 1
ATOM 899 C C . LYS A 1 115 ? -21.859 -35.224 17.851 1.00 49.78 115 LYS A C 1
ATOM 901 O O . LYS A 1 115 ? -22.896 -34.591 17.654 1.00 49.78 115 LYS A O 1
ATOM 906 N N . ARG A 1 116 ? -21.707 -36.502 17.518 1.00 46.16 116 ARG A N 1
ATOM 907 C CA . ARG A 1 116 ? -22.804 -37.471 17.440 1.00 46.16 116 ARG A CA 1
ATOM 908 C C . ARG A 1 116 ? -22.488 -38.574 18.430 1.00 46.16 116 ARG A C 1
ATOM 910 O O . ARG A 1 116 ? -21.296 -38.945 18.486 1.00 46.16 116 ARG A O 1
#

Sequence (116 aa):
MKASLRILTLAAVKVVLFSAPFVYSAQEKKLPYYLCKSYKVVRTIRVETSEEDQCTTKYTKGGIDQIIGRAKSLHGCVGFLENVKGNLEKANWKCRNITNAKMDSNPQKNTKSVKR

Radius of gyration: 30.37 Å; chains: 1; bounding box: 113×52×36 Å

Secondary structure (DSSP, 8-state):
-----------------------------PPPEEEEEETTEEEEEEEEEPTTS-EEEEEEETTEEEEEEEESSHHHHHHHHHHHHHHHHHTT-EEEE-TT----------------

Foldseek 3Di:
DDDDDDPPDPPPPPPPPPDDPDPDDDPPPQWWKKWKDDDPDIKIWTWDADPPQKIWIWIDDPNDIDTQDIDSHSVRNVVSRVVVVVVSVVVVIDMDTCSPPDDPPPPPPPDPPPDD

pLDDT: mean 80.78, std 18.38, range [40.88, 98.38]